Protein AF-A0A1Z8VWN0-F1 (afdb_monomer_lite)

Secondary structure (DSSP, 8-state):
---EEEEEEEEESS-EEEPPGGGTTTB-GGG-EEEEEE-SS---EEEEE-GGGTEEEEEETT----EEEEEEEEEBTT--

Sequence (80 aa):
MCHKHHFSGTVTVDGIIELPDSWYGKIKPETINVQLTPLDTF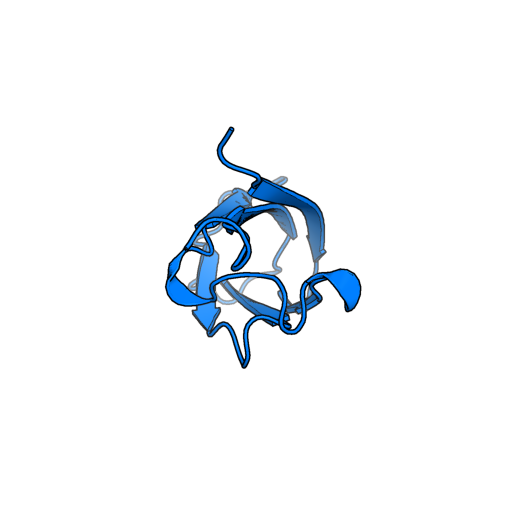QELFVKEIPYGRKVIVRNNSGGVIKAHFDVAAESIEDA

pLDDT: mean 86.02, std 8.82, range [50.12, 94.44]

Foldseek 3Di:
DFDKDKDKDKDWAQQKDFDDPVCQVWFDLVFKDKDKAAPPDDFQKDFPDCPNVGMTRIDTPVNDIGIIIMMIMTTTPVVD

Structure (mmCIF, N/CA/C/O backbone):
data_AF-A0A1Z8VWN0-F1
#
_entry.id   AF-A0A1Z8VWN0-F1
#
loop_
_atom_site.group_PDB
_atom_site.id
_atom_site.type_symbol
_atom_site.label_atom_id
_atom_site.label_alt_id
_atom_site.label_comp_id
_atom_site.label_asym_id
_atom_site.label_entity_id
_atom_site.label_seq_id
_atom_site.pdbx_PDB_ins_code
_atom_site.Cartn_x
_atom_site.Cartn_y
_atom_site.Cartn_z
_atom_site.occupancy
_atom_site.B_iso_or_equiv
_atom_site.auth_seq_id
_atom_site.auth_comp_id
_atom_site.auth_asym_id
_atom_site.auth_atom_id
_atom_site.pdbx_PDB_model_num
ATOM 1 N N . MET A 1 1 ? 7.723 11.339 -24.045 1.00 50.12 1 MET A N 1
ATOM 2 C CA . MET A 1 1 ? 6.676 11.624 -23.040 1.00 50.12 1 MET A CA 1
ATOM 3 C C . MET A 1 1 ? 6.800 10.506 -22.029 1.00 50.12 1 MET A C 1
ATOM 5 O O . MET A 1 1 ? 6.715 9.371 -22.457 1.00 50.12 1 MET A O 1
ATOM 9 N N . CYS A 1 2 ? 7.077 10.790 -20.756 1.00 56.47 2 CYS A N 1
ATOM 10 C CA . CYS A 1 2 ? 7.293 9.736 -19.762 1.00 56.47 2 CYS A CA 1
ATOM 11 C C . CYS A 1 2 ? 5.985 8.950 -19.561 1.00 56.47 2 CYS A C 1
ATOM 13 O O . CYS A 1 2 ? 5.025 9.471 -18.988 1.00 56.47 2 CYS A O 1
ATOM 15 N N . HIS A 1 3 ? 5.914 7.732 -20.098 1.00 66.81 3 HIS A N 1
ATOM 16 C CA . HIS A 1 3 ? 4.759 6.856 -19.937 1.00 66.81 3 HIS A CA 1
ATOM 17 C C . HIS A 1 3 ? 4.796 6.237 -18.537 1.00 66.81 3 HIS A C 1
ATOM 19 O O . HIS A 1 3 ? 5.633 5.380 -18.239 1.00 66.81 3 HIS A O 1
ATOM 25 N N . LYS A 1 4 ? 3.892 6.691 -17.664 1.00 80.38 4 LYS A N 1
ATOM 26 C CA . LYS A 1 4 ? 3.721 6.164 -16.307 1.00 80.38 4 LYS A CA 1
ATOM 27 C C . LYS A 1 4 ? 2.458 5.327 -16.236 1.00 80.38 4 LYS A C 1
ATOM 29 O O . LYS A 1 4 ? 1.395 5.758 -16.680 1.00 80.38 4 LYS A O 1
ATOM 34 N N . HIS A 1 5 ? 2.581 4.143 -15.660 1.00 85.88 5 HIS A N 1
ATOM 35 C CA . HIS A 1 5 ? 1.438 3.330 -15.303 1.00 85.88 5 HIS A CA 1
ATOM 36 C C . HIS A 1 5 ? 0.905 3.780 -13.944 1.00 85.88 5 HIS A C 1
ATOM 38 O O . HIS A 1 5 ? 1.678 4.013 -13.016 1.00 85.88 5 HIS A O 1
ATOM 44 N N . HIS A 1 6 ? -0.416 3.912 -13.844 1.00 90.25 6 HIS A N 1
ATOM 45 C CA . HIS A 1 6 ? -1.116 4.351 -12.641 1.00 90.25 6 HIS A CA 1
ATOM 46 C C . HIS A 1 6 ? -2.190 3.332 -12.257 1.00 90.25 6 HIS A C 1
ATOM 48 O O . HIS A 1 6 ? -2.902 2.825 -13.127 1.00 90.25 6 HIS A O 1
ATOM 54 N N . PHE A 1 7 ? -2.251 2.980 -10.976 1.00 91.81 7 PHE A N 1
ATOM 55 C CA . PHE A 1 7 ? -3.202 2.027 -10.418 1.00 91.81 7 PHE A CA 1
ATOM 56 C C . PHE A 1 7 ? -3.591 2.458 -9.007 1.00 91.81 7 PHE A C 1
ATOM 58 O O . PHE A 1 7 ? -2.750 2.506 -8.113 1.00 91.81 7 PHE A O 1
ATOM 65 N N . SER A 1 8 ? -4.869 2.751 -8.796 1.00 93.50 8 SER A N 1
ATOM 66 C CA . SER A 1 8 ? -5.397 3.161 -7.498 1.00 93.50 8 SER A CA 1
ATOM 67 C C . SER A 1 8 ? -6.584 2.303 -7.083 1.00 93.50 8 SER A C 1
ATOM 69 O O . SER A 1 8 ? -7.236 1.649 -7.901 1.00 93.50 8 SER A O 1
ATOM 71 N N . GLY A 1 9 ? -6.856 2.282 -5.784 1.00 93.06 9 GLY A N 1
ATOM 72 C CA . GLY A 1 9 ? -7.927 1.477 -5.224 1.00 93.06 9 GLY A CA 1
ATOM 73 C C . GLY A 1 9 ? -7.980 1.558 -3.709 1.00 93.06 9 GLY A C 1
ATOM 74 O O . GLY A 1 9 ? -7.358 2.410 -3.079 1.00 93.06 9 GLY A O 1
ATOM 75 N N . THR A 1 10 ? -8.750 0.665 -3.103 1.00 92.06 10 THR A N 1
ATOM 76 C CA . THR A 1 10 ? -8.859 0.543 -1.648 1.00 92.06 10 THR A CA 1
ATOM 77 C C . THR A 1 10 ? -8.377 -0.821 -1.192 1.00 92.06 10 THR A C 1
ATOM 79 O O . THR A 1 10 ? -8.677 -1.841 -1.805 1.00 9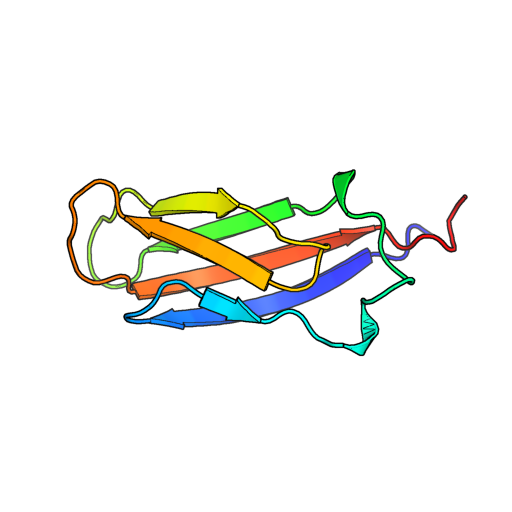2.06 10 THR A O 1
ATOM 82 N N . VAL A 1 11 ? -7.627 -0.834 -0.092 1.00 90.06 11 VAL A N 1
ATOM 83 C CA . VAL A 1 11 ? -7.140 -2.052 0.552 1.00 90.06 11 VAL A CA 1
ATOM 84 C C . VAL A 1 11 ? -7.752 -2.178 1.940 1.00 90.06 11 VAL A C 1
ATOM 86 O O . VAL A 1 11 ? -7.842 -1.203 2.695 1.00 90.06 11 VAL A O 1
ATOM 89 N N . THR A 1 12 ? -8.183 -3.392 2.270 1.00 88.19 12 THR A N 1
ATOM 90 C CA . THR A 1 12 ? -8.834 -3.705 3.543 1.00 88.19 12 THR A CA 1
ATOM 91 C C . THR A 1 12 ? -8.324 -5.017 4.119 1.00 88.19 12 THR A C 1
ATOM 93 O O . THR A 1 12 ? -8.021 -5.930 3.357 1.00 88.19 12 THR A O 1
ATOM 96 N N . VAL A 1 13 ? -8.319 -5.127 5.451 1.00 80.69 13 VAL A N 1
ATOM 97 C CA . VAL A 1 13 ? -8.097 -6.357 6.243 1.00 80.69 13 VAL A CA 1
ATOM 98 C C . VAL A 1 13 ? -6.698 -6.969 6.094 1.00 80.69 13 VAL A C 1
ATOM 100 O O . VAL A 1 13 ? -5.926 -6.929 7.047 1.00 80.69 13 VAL A O 1
ATOM 103 N N . ASP A 1 14 ? -6.352 -7.489 4.918 1.00 82.50 14 ASP A N 1
ATOM 104 C CA . ASP A 1 14 ? -5.108 -8.225 4.661 1.00 82.50 14 ASP A CA 1
ATOM 105 C C . ASP A 1 14 ? -3.924 -7.322 4.290 1.00 82.50 14 ASP A C 1
ATOM 107 O O . ASP 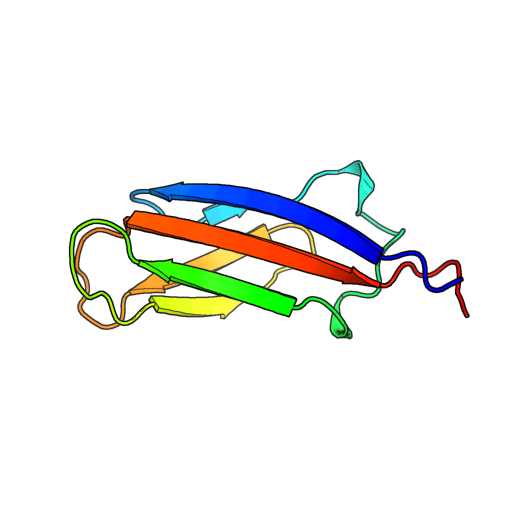A 1 14 ? -2.767 -7.723 4.420 1.00 82.50 14 ASP A O 1
ATOM 111 N N . GLY A 1 15 ? -4.191 -6.094 3.830 1.00 87.56 15 GLY A N 1
ATOM 112 C CA . GLY A 1 15 ? -3.133 -5.175 3.396 1.00 87.56 15 GLY A CA 1
ATOM 113 C C . GLY A 1 15 ? -2.425 -5.617 2.110 1.00 87.56 15 GLY A C 1
ATOM 114 O O . GLY A 1 15 ? -1.356 -5.106 1.801 1.00 87.56 15 GLY A O 1
ATOM 115 N N . ILE A 1 16 ? -2.984 -6.567 1.359 1.00 90.94 16 ILE A N 1
ATOM 116 C CA . ILE A 1 16 ? -2.397 -7.061 0.111 1.00 90.94 16 ILE A CA 1
ATOM 117 C C . ILE A 1 16 ? -3.028 -6.309 -1.058 1.00 90.94 16 ILE A C 1
ATOM 119 O O . ILE A 1 16 ? -4.239 -6.364 -1.256 1.00 90.94 16 ILE A O 1
ATOM 123 N N . ILE A 1 17 ? -2.198 -5.621 -1.837 1.00 91.25 17 ILE A N 1
ATOM 124 C CA . ILE A 1 17 ? -2.594 -4.959 -3.080 1.00 91.25 17 ILE A CA 1
ATOM 125 C C . ILE A 1 17 ? -2.003 -5.764 -4.232 1.00 91.25 17 ILE A C 1
ATOM 127 O O . ILE A 1 17 ? -0.782 -5.882 -4.351 1.00 91.25 17 ILE A O 1
ATOM 131 N N . GLU A 1 18 ? -2.858 -6.329 -5.074 1.00 90.25 18 GLU A N 1
ATOM 132 C CA . GLU A 1 18 ? -2.436 -7.051 -6.274 1.00 90.25 18 GLU A CA 1
ATOM 133 C C . GLU A 1 18 ? -2.368 -6.076 -7.448 1.00 90.25 18 GLU A C 1
ATOM 135 O O . GLU A 1 18 ? -3.350 -5.412 -7.779 1.00 90.25 18 GLU A O 1
ATOM 140 N N . LEU A 1 19 ? -1.181 -5.951 -8.042 1.00 89.44 19 LEU A N 1
ATOM 141 C CA . LEU A 1 19 ? -0.966 -5.107 -9.208 1.00 89.44 19 LEU A CA 1
ATOM 142 C C . LEU A 1 19 ? -1.463 -5.828 -10.469 1.00 89.44 19 LEU A C 1
ATOM 144 O O . LEU A 1 19 ? -1.401 -7.059 -10.530 1.00 89.44 19 LEU A O 1
ATOM 148 N N . PRO A 1 20 ? -1.922 -5.091 -11.495 1.00 88.25 20 PRO A N 1
ATOM 149 C CA . PRO A 1 20 ? -2.410 -5.697 -12.729 1.00 88.25 20 PRO A CA 1
ATOM 150 C C . PRO A 1 20 ? -1.326 -6.518 -13.437 1.00 88.25 20 PRO A C 1
ATOM 152 O O . PRO A 1 20 ? -0.206 -6.037 -13.622 1.00 88.25 20 PRO A O 1
ATOM 155 N N . ASP A 1 21 ? -1.677 -7.700 -13.955 1.00 85.56 21 ASP A N 1
ATOM 156 C CA . ASP A 1 21 ? -0.755 -8.540 -14.739 1.00 85.56 21 ASP A CA 1
ATOM 157 C C . ASP A 1 21 ? -0.150 -7.805 -15.944 1.00 85.56 21 ASP A C 1
ATOM 159 O O . ASP A 1 21 ? 0.981 -8.074 -16.341 1.00 85.56 21 ASP A O 1
ATOM 163 N N . SER A 1 22 ? -0.864 -6.816 -16.491 1.00 83.12 22 SER A N 1
ATOM 164 C CA . SER A 1 22 ? -0.396 -5.959 -17.586 1.00 83.12 22 SER A CA 1
ATOM 165 C C . SER A 1 22 ? 0.912 -5.220 -17.286 1.00 83.12 22 SER A C 1
ATOM 167 O O . SER A 1 22 ? 1.592 -4.818 -18.227 1.00 83.12 22 SER A O 1
ATOM 169 N N . TRP A 1 23 ? 1.252 -5.008 -16.010 1.00 85.75 23 TRP A N 1
ATOM 170 C CA . TRP A 1 23 ? 2.479 -4.329 -15.583 1.00 85.75 23 TRP A CA 1
ATOM 171 C C . TRP A 1 23 ? 3.684 -5.276 -15.572 1.00 85.75 23 TRP A C 1
ATOM 173 O O . TRP A 1 23 ? 4.832 -4.831 -15.652 1.00 85.75 23 TRP A O 1
ATOM 183 N N . TYR A 1 24 ? 3.446 -6.588 -15.508 1.00 82.94 24 TYR A N 1
ATOM 184 C CA . TYR A 1 24 ? 4.510 -7.573 -15.426 1.00 82.94 24 TYR A CA 1
ATOM 185 C C . TYR A 1 24 ? 5.410 -7.526 -16.667 1.00 82.94 24 TYR A C 1
ATOM 187 O O . TYR A 1 24 ? 4.959 -7.720 -17.793 1.00 82.94 24 TYR A O 1
ATOM 195 N N . GLY A 1 25 ? 6.700 -7.256 -16.449 1.00 82.06 25 GLY A N 1
ATOM 196 C CA . GLY A 1 25 ? 7.690 -7.132 -17.522 1.00 82.06 25 GLY A CA 1
ATOM 197 C C . GLY A 1 25 ? 7.585 -5.849 -18.353 1.00 82.06 25 GLY A C 1
ATOM 198 O O . GLY A 1 25 ? 8.310 -5.728 -19.334 1.00 82.06 25 GLY A O 1
ATOM 199 N N . LYS A 1 26 ? 6.713 -4.901 -17.975 1.00 84.38 26 LYS A N 1
ATOM 200 C CA . LYS A 1 26 ? 6.562 -3.597 -18.648 1.00 84.38 26 LYS A CA 1
ATOM 201 C C . LYS A 1 26 ? 6.923 -2.402 -17.778 1.00 84.38 26 LYS A C 1
ATOM 203 O O . LYS A 1 26 ? 7.178 -1.337 -18.325 1.00 84.38 26 LYS A O 1
ATOM 208 N N . ILE A 1 27 ? 6.970 -2.561 -16.456 1.00 87.38 27 ILE A N 1
ATOM 209 C CA . ILE A 1 27 ? 7.348 -1.494 -15.520 1.00 87.38 27 ILE A CA 1
ATOM 210 C C . ILE A 1 27 ? 8.725 -1.726 -14.902 1.00 87.38 27 ILE A C 1
ATOM 212 O O . ILE A 1 27 ? 9.153 -2.868 -14.736 1.00 87.38 27 ILE A O 1
ATOM 216 N N . LYS A 1 28 ? 9.398 -0.644 -14.511 1.00 86.62 28 LYS A N 1
ATOM 217 C CA . LYS A 1 28 ? 10.625 -0.688 -13.711 1.00 86.62 28 LYS A CA 1
ATOM 218 C C . LYS A 1 28 ? 10.240 -0.845 -12.229 1.00 86.62 28 LYS A C 1
ATOM 220 O O . LYS A 1 28 ? 9.642 0.070 -11.669 1.00 86.62 28 LYS A O 1
ATOM 225 N N . PRO A 1 29 ? 10.560 -1.970 -11.559 1.00 83.94 29 PRO A N 1
ATOM 226 C CA . PRO A 1 29 ? 10.135 -2.191 -10.173 1.00 83.94 29 PRO A CA 1
ATOM 227 C C . PRO A 1 29 ? 10.740 -1.192 -9.179 1.00 83.94 29 PRO A C 1
ATOM 229 O O . PRO A 1 29 ? 10.138 -0.899 -8.153 1.00 83.94 29 PRO A O 1
ATOM 232 N N . GLU A 1 30 ? 11.923 -0.658 -9.489 1.00 84.62 30 GLU A N 1
ATOM 233 C CA . GLU A 1 30 ? 12.635 0.326 -8.665 1.00 84.62 30 GLU A CA 1
ATOM 234 C C . GLU A 1 30 ? 11.969 1.710 -8.636 1.00 84.62 30 GLU A C 1
ATOM 236 O O . GLU A 1 30 ? 12.217 2.487 -7.720 1.00 84.62 30 GLU A O 1
ATOM 241 N N . THR A 1 31 ? 11.114 2.018 -9.616 1.00 88.06 31 THR A N 1
ATOM 242 C CA . THR A 1 31 ? 10.436 3.318 -9.732 1.00 88.06 31 THR A CA 1
ATOM 243 C C . THR A 1 31 ? 9.007 3.285 -9.192 1.00 88.06 31 THR A C 1
ATOM 245 O O . THR A 1 31 ? 8.286 4.279 -9.295 1.00 88.06 31 THR A O 1
ATOM 248 N N . ILE A 1 32 ? 8.585 2.151 -8.615 1.00 88.75 32 ILE A N 1
ATOM 249 C CA . ILE A 1 32 ? 7.258 2.001 -8.022 1.00 88.75 32 ILE A CA 1
ATOM 250 C C . ILE A 1 32 ? 7.143 2.948 -6.826 1.00 88.75 32 ILE A C 1
ATOM 252 O O . ILE A 1 32 ? 7.791 2.771 -5.796 1.00 88.75 32 ILE A O 1
ATOM 256 N N . ASN A 1 33 ? 6.255 3.925 -6.951 1.00 90.69 33 ASN A N 1
ATOM 257 C CA . ASN A 1 33 ? 5.819 4.775 -5.861 1.00 90.69 33 ASN A CA 1
ATOM 258 C C . ASN A 1 33 ? 4.461 4.285 -5.358 1.00 90.69 33 ASN A C 1
ATOM 260 O O . ASN A 1 33 ? 3.543 4.086 -6.151 1.00 90.69 33 ASN A O 1
ATOM 264 N N . VAL A 1 34 ? 4.332 4.126 -4.042 1.00 91.75 34 VAL A N 1
ATOM 265 C CA . VAL A 1 34 ? 3.078 3.750 -3.385 1.00 91.75 34 VAL A CA 1
ATOM 266 C C . VAL A 1 34 ? 2.726 4.837 -2.384 1.00 91.75 34 VAL A C 1
ATOM 268 O O . VAL A 1 34 ? 3.484 5.097 -1.451 1.00 91.75 34 VAL A O 1
ATOM 271 N N . GLN A 1 35 ? 1.570 5.461 -2.560 1.00 92.56 35 GLN A N 1
ATOM 272 C CA . GLN A 1 35 ? 0.980 6.362 -1.580 1.00 92.56 35 GLN A CA 1
ATOM 273 C C . GLN A 1 35 ? -0.189 5.670 -0.896 1.00 92.56 35 GLN A C 1
ATOM 275 O O . GLN A 1 35 ? -1.027 5.051 -1.547 1.00 92.56 35 GLN A O 1
ATOM 280 N N . LEU A 1 36 ? -0.236 5.770 0.429 1.00 91.81 36 LEU A N 1
ATOM 281 C CA . LEU A 1 36 ? -1.269 5.168 1.263 1.00 91.81 36 LEU A CA 1
ATOM 282 C C . LEU A 1 36 ? -1.951 6.276 2.055 1.00 91.81 36 LEU A C 1
ATOM 284 O O . LEU A 1 36 ? -1.295 7.031 2.766 1.00 91.81 36 LEU A O 1
ATOM 288 N N . THR A 1 37 ? -3.270 6.369 1.940 1.00 92.62 37 THR A N 1
ATOM 289 C CA . THR A 1 37 ? -4.091 7.302 2.714 1.00 92.62 37 THR A CA 1
ATOM 290 C C . THR A 1 37 ? -5.020 6.503 3.623 1.00 92.62 37 THR A C 1
ATOM 292 O O . THR A 1 37 ? -5.938 5.849 3.117 1.00 92.62 37 THR A O 1
ATOM 295 N N . PRO A 1 38 ? -4.795 6.515 4.950 1.00 91.00 38 PRO A N 1
ATOM 296 C CA . PRO A 1 38 ? -5.698 5.888 5.909 1.00 91.00 38 PRO A CA 1
ATOM 297 C C . PRO A 1 38 ? -7.127 6.417 5.765 1.00 91.00 38 PRO A C 1
ATOM 299 O O . PRO A 1 38 ? -7.338 7.609 5.547 1.00 91.00 38 PRO A O 1
ATOM 302 N N . LEU A 1 39 ? -8.107 5.528 5.910 1.00 89.25 39 LEU A N 1
ATOM 303 C CA . LEU A 1 39 ? -9.529 5.867 5.914 1.00 89.25 39 LEU A CA 1
ATOM 304 C C . LEU A 1 39 ? -10.128 5.603 7.302 1.00 89.25 39 LEU A C 1
ATOM 306 O O . LEU A 1 39 ? -9.721 4.663 7.985 1.00 89.25 39 LEU A O 1
ATOM 310 N N . ASP A 1 40 ? -11.112 6.422 7.684 1.00 87.19 40 ASP A N 1
ATOM 311 C CA . ASP A 1 40 ? -11.820 6.452 8.980 1.00 87.19 40 ASP A CA 1
ATOM 312 C C . ASP A 1 40 ? -10.974 6.860 10.192 1.00 87.19 40 ASP A C 1
ATOM 314 O O . ASP A 1 40 ? -11.315 7.813 10.891 1.00 87.19 40 ASP A O 1
ATOM 318 N N . THR A 1 41 ? -9.875 6.160 10.454 1.00 84.00 41 THR A N 1
ATOM 319 C CA . THR A 1 41 ? -9.018 6.390 11.622 1.00 84.00 41 THR A CA 1
ATOM 320 C C . THR A 1 41 ? -7.558 6.515 11.225 1.00 84.00 41 THR A C 1
ATOM 322 O O . THR A 1 41 ? -7.111 5.976 10.209 1.00 84.00 41 THR A O 1
ATOM 325 N N . PHE A 1 42 ? -6.800 7.235 12.054 1.00 85.94 42 PHE A N 1
ATOM 326 C CA . PHE A 1 42 ? -5.354 7.309 11.911 1.00 85.94 42 PHE A CA 1
ATOM 327 C C . PHE A 1 42 ? -4.745 5.907 12.042 1.00 85.94 42 PHE A C 1
ATOM 329 O O . PHE A 1 42 ? -5.013 5.191 13.007 1.00 85.94 42 PHE A O 1
ATOM 336 N N . GLN A 1 43 ? -3.935 5.527 11.057 1.00 87.06 43 GLN A N 1
ATOM 337 C CA . GLN A 1 43 ? -3.257 4.238 10.987 1.00 87.06 43 GLN A CA 1
ATOM 338 C C . GLN A 1 43 ? -1.812 4.471 10.541 1.00 87.06 43 GLN A C 1
ATOM 340 O O . GLN A 1 43 ? -1.565 5.172 9.560 1.00 87.06 43 GLN A O 1
ATOM 345 N N . GLU A 1 44 ? -0.859 3.854 11.236 1.00 89.12 44 GLU A N 1
ATOM 346 C CA . GLU A 1 44 ? 0.566 3.891 10.893 1.00 89.12 44 GLU A CA 1
ATOM 347 C C . GLU A 1 44 ? 0.870 2.826 9.831 1.00 89.12 44 GLU A C 1
ATOM 349 O O . GLU A 1 44 ? 1.365 1.732 10.125 1.00 89.12 44 GLU A O 1
ATOM 354 N N . LEU A 1 45 ? 0.481 3.123 8.590 1.00 90.69 45 LEU A N 1
ATOM 355 C CA . LEU A 1 45 ? 0.612 2.208 7.460 1.00 90.69 45 LEU A CA 1
ATOM 356 C C . LEU A 1 45 ? 1.973 2.346 6.783 1.00 90.69 45 LEU A C 1
ATOM 358 O O . LEU A 1 45 ? 2.445 3.454 6.538 1.00 90.69 45 LEU A O 1
ATOM 362 N N . PHE A 1 46 ? 2.569 1.214 6.419 1.00 90.62 46 PHE A N 1
ATOM 363 C CA . PHE A 1 46 ? 3.819 1.170 5.666 1.00 90.62 46 PHE A CA 1
ATOM 364 C C . PHE A 1 46 ? 3.841 0.004 4.677 1.00 90.62 46 PHE A C 1
ATOM 366 O O . PHE A 1 46 ? 3.194 -1.028 4.879 1.00 90.62 46 PHE A O 1
ATOM 373 N N . VAL A 1 47 ? 4.614 0.160 3.602 1.00 92.00 47 VAL A N 1
ATOM 374 C CA . VAL A 1 47 ? 4.880 -0.917 2.644 1.00 92.00 47 VAL A CA 1
ATOM 375 C C . VAL A 1 47 ? 5.969 -1.822 3.217 1.00 92.00 47 VAL A C 1
ATOM 377 O O . VAL A 1 47 ? 7.084 -1.375 3.465 1.00 92.00 47 VAL A O 1
ATOM 380 N N . LYS A 1 48 ? 5.644 -3.097 3.442 1.00 91.06 48 LYS A N 1
ATOM 381 C CA . LYS A 1 48 ? 6.574 -4.118 3.937 1.00 91.06 48 LYS A CA 1
ATOM 382 C C . LYS A 1 48 ? 7.476 -4.645 2.823 1.00 91.06 48 LYS A C 1
ATOM 384 O O . LYS A 1 48 ? 8.682 -4.744 3.010 1.00 91.06 48 LYS A O 1
ATOM 389 N N . GLU A 1 49 ? 6.888 -5.037 1.697 1.00 91.19 49 GLU A N 1
ATOM 390 C CA . GLU A 1 49 ? 7.620 -5.564 0.543 1.00 91.19 49 GLU A CA 1
ATOM 391 C C . GLU A 1 49 ? 6.800 -5.439 -0.743 1.00 91.19 49 GLU A C 1
ATOM 393 O O . GLU A 1 49 ? 5.567 -5.359 -0.711 1.00 91.19 49 GLU A O 1
ATOM 398 N N . ILE A 1 50 ? 7.508 -5.460 -1.873 1.00 89.31 50 ILE A N 1
ATOM 399 C CA . ILE A 1 50 ? 6.930 -5.456 -3.218 1.00 89.31 50 ILE A CA 1
ATOM 400 C C . ILE A 1 50 ? 7.500 -6.653 -3.998 1.00 89.31 50 ILE A C 1
ATOM 402 O O . ILE A 1 50 ? 8.445 -6.499 -4.778 1.00 89.31 50 ILE A O 1
ATOM 406 N N . PRO A 1 51 ? 6.996 -7.879 -3.779 1.00 85.81 51 PRO A N 1
ATOM 407 C CA . PRO A 1 51 ? 7.529 -9.063 -4.437 1.00 85.81 51 PRO A CA 1
ATOM 408 C C . PRO A 1 51 ? 7.293 -8.997 -5.949 1.00 85.81 51 PRO A C 1
ATOM 410 O O . PRO A 1 51 ? 6.156 -8.910 -6.428 1.00 85.81 51 PRO A O 1
ATOM 413 N N . TYR A 1 52 ? 8.394 -9.059 -6.703 1.00 80.38 52 TYR A N 1
ATOM 414 C CA . TYR A 1 52 ? 8.429 -9.127 -8.169 1.00 80.38 52 TYR A CA 1
ATOM 415 C C . TYR A 1 52 ? 7.658 -8.011 -8.900 1.00 80.38 52 TYR A C 1
ATOM 417 O O . TYR A 1 52 ? 7.280 -8.196 -10.056 1.00 80.38 52 TYR A O 1
ATOM 425 N N . GLY A 1 53 ? 7.372 -6.881 -8.239 1.00 79.12 53 GLY A N 1
ATOM 426 C CA . GLY A 1 53 ? 6.545 -5.817 -8.820 1.00 79.12 53 GLY A CA 1
ATOM 427 C C . GLY A 1 53 ? 5.109 -6.254 -9.142 1.00 79.12 53 GLY A C 1
ATOM 428 O O . GLY A 1 53 ? 4.475 -5.651 -10.001 1.00 79.12 53 GLY A O 1
ATOM 429 N N . ARG A 1 54 ? 4.604 -7.321 -8.503 1.00 85.06 54 ARG A N 1
ATOM 430 C CA . ARG A 1 54 ? 3.252 -7.867 -8.736 1.00 85.06 54 ARG A CA 1
ATOM 431 C C . ARG A 1 54 ? 2.301 -7.652 -7.574 1.00 85.06 54 ARG A C 1
ATOM 433 O O . ARG A 1 54 ? 1.092 -7.625 -7.762 1.00 85.06 54 ARG A O 1
ATOM 440 N N . LYS A 1 55 ? 2.833 -7.565 -6.361 1.00 90.19 55 LYS A N 1
ATOM 441 C CA . LYS A 1 55 ? 2.036 -7.340 -5.159 1.00 90.19 55 LYS A CA 1
ATOM 442 C C . LYS A 1 55 ? 2.714 -6.283 -4.322 1.00 90.19 55 LYS A C 1
ATOM 444 O O . LYS A 1 55 ? 3.937 -6.216 -4.304 1.00 90.19 55 LYS A O 1
ATOM 449 N N . VAL A 1 56 ? 1.922 -5.489 -3.624 1.00 91.00 56 VAL A N 1
ATOM 450 C CA . VAL A 1 56 ? 2.392 -4.573 -2.592 1.00 91.00 56 VAL A CA 1
ATOM 451 C C . VAL A 1 56 ? 1.799 -5.061 -1.282 1.00 91.00 56 VAL A C 1
ATOM 453 O O . VAL A 1 56 ? 0.581 -5.163 -1.140 1.00 91.00 56 VAL A O 1
ATOM 456 N N . ILE A 1 57 ? 2.667 -5.411 -0.337 1.00 91.81 57 ILE A N 1
ATOM 457 C CA . ILE A 1 57 ? 2.251 -5.853 0.991 1.00 91.81 57 ILE A CA 1
ATOM 458 C C . ILE A 1 57 ? 2.329 -4.656 1.926 1.00 91.81 57 ILE A C 1
ATOM 460 O O . ILE A 1 57 ? 3.412 -4.163 2.229 1.00 91.81 57 ILE A O 1
ATOM 464 N N . VAL A 1 58 ? 1.178 -4.213 2.406 1.00 91.94 58 VAL A N 1
ATOM 465 C CA . VAL A 1 58 ? 1.016 -3.134 3.377 1.00 91.94 58 VAL A CA 1
ATOM 466 C C . VAL A 1 58 ? 0.802 -3.733 4.759 1.00 91.94 58 VAL A C 1
ATOM 468 O O . VAL A 1 58 ? 0.111 -4.738 4.929 1.00 91.94 58 VAL A O 1
ATOM 471 N N . ARG A 1 59 ? 1.399 -3.114 5.773 1.00 91.12 59 ARG A N 1
ATOM 472 C CA . ARG A 1 59 ? 1.208 -3.476 7.177 1.00 91.12 59 ARG A CA 1
ATOM 473 C C . ARG A 1 59 ? 0.869 -2.246 8.005 1.00 91.12 59 ARG A C 1
ATOM 475 O O . ARG A 1 59 ? 1.217 -1.127 7.644 1.00 91.12 59 ARG A O 1
ATOM 482 N N . ASN A 1 60 ? 0.183 -2.488 9.116 1.00 91.00 60 ASN A N 1
ATOM 483 C CA . ASN A 1 60 ? -0.103 -1.494 10.142 1.00 91.00 60 ASN A CA 1
ATOM 484 C C . ASN A 1 60 ? 0.777 -1.790 11.358 1.00 91.00 60 ASN A C 1
ATOM 486 O O . ASN A 1 60 ? 0.715 -2.894 11.903 1.00 91.00 60 ASN A O 1
ATOM 490 N N . ASN A 1 61 ? 1.587 -0.817 11.775 1.00 88.75 61 ASN A N 1
ATOM 491 C CA . ASN A 1 61 ? 2.478 -0.955 12.928 1.00 88.75 61 ASN A CA 1
ATOM 492 C C . ASN A 1 61 ? 1.712 -1.190 14.245 1.00 88.75 61 ASN A C 1
ATOM 494 O O . ASN A 1 61 ? 2.160 -1.939 15.106 1.00 88.75 61 ASN A O 1
ATOM 498 N N . SER A 1 62 ? 0.514 -0.616 14.372 1.00 85.81 62 SER A N 1
ATOM 499 C CA . SER A 1 62 ? -0.332 -0.719 15.566 1.00 85.81 62 SER A CA 1
ATOM 500 C C . SER A 1 62 ? -1.051 -2.077 15.691 1.00 85.81 62 SER A C 1
ATOM 502 O O . SER A 1 62 ? -1.708 -2.347 16.692 1.00 85.81 62 SER A O 1
ATOM 504 N N . GLY A 1 63 ? -0.958 -2.952 14.678 1.00 80.00 63 GLY A N 1
ATOM 505 C CA . GLY A 1 63 ? -1.630 -4.261 14.670 1.00 80.00 63 GLY A CA 1
ATOM 506 C C . GLY A 1 63 ? -3.157 -4.197 14.520 1.00 80.00 63 GLY A C 1
ATOM 507 O O . GLY A 1 63 ? -3.828 -5.222 14.614 1.00 80.00 63 GLY A O 1
ATOM 508 N N . GLY A 1 64 ? -3.707 -3.003 14.286 1.00 82.81 64 GLY A N 1
ATOM 509 C CA . GLY A 1 64 ? -5.126 -2.785 14.026 1.00 82.81 64 GLY A CA 1
ATOM 510 C C . GLY A 1 64 ? -5.549 -3.149 12.602 1.00 82.81 64 GLY A C 1
ATOM 511 O O . GLY A 1 64 ? -4.735 -3.498 11.744 1.00 82.81 64 GLY A O 1
ATOM 512 N N . VAL A 1 65 ? -6.852 -3.028 12.349 1.00 85.31 65 VAL A N 1
ATOM 513 C CA . VAL A 1 65 ? -7.447 -3.263 11.027 1.00 85.31 65 VAL A CA 1
ATOM 514 C C . VAL A 1 65 ? -6.819 -2.316 10.004 1.00 85.31 65 VAL A C 1
ATOM 516 O O . VAL A 1 65 ? -6.623 -1.137 10.292 1.00 85.31 65 VAL A O 1
ATOM 519 N N . ILE A 1 66 ? -6.513 -2.828 8.812 1.00 88.25 66 ILE A N 1
ATOM 520 C CA . ILE A 1 66 ? -6.036 -2.007 7.697 1.00 88.25 66 ILE A CA 1
ATOM 521 C C . ILE A 1 66 ? -7.246 -1.537 6.899 1.00 88.25 66 ILE A C 1
ATOM 523 O O . ILE A 1 66 ? -8.035 -2.361 6.430 1.00 88.25 66 ILE A O 1
ATOM 527 N N . LYS A 1 67 ? -7.377 -0.221 6.726 1.00 91.56 67 LYS A N 1
ATOM 528 C CA . LYS A 1 67 ? -8.331 0.394 5.799 1.00 91.56 67 LYS A CA 1
ATOM 529 C C . LYS A 1 67 ? -7.719 1.652 5.198 1.00 91.56 67 LYS A C 1
ATOM 531 O O . LYS A 1 67 ? -7.568 2.655 5.895 1.00 91.56 67 LYS A O 1
ATOM 536 N N . ALA A 1 68 ? -7.360 1.598 3.919 1.00 91.88 68 ALA A N 1
ATOM 537 C CA . ALA A 1 68 ? -6.705 2.713 3.244 1.00 91.88 68 ALA A CA 1
ATOM 538 C C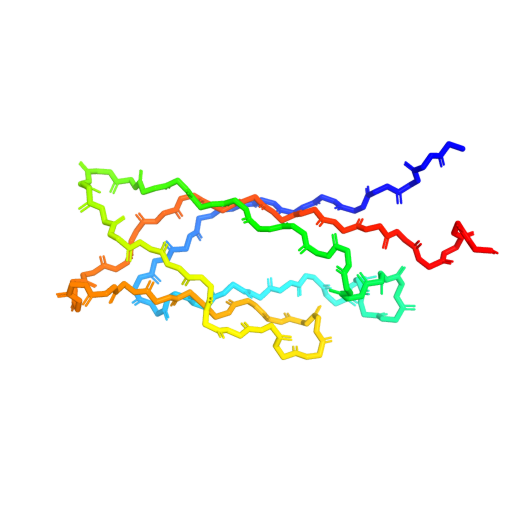 . ALA A 1 68 ? -7.020 2.772 1.754 1.00 91.88 68 ALA A C 1
ATOM 540 O O . ALA A 1 68 ? -7.258 1.749 1.110 1.00 91.88 68 ALA A O 1
ATOM 541 N N . HIS A 1 69 ? -6.980 3.984 1.211 1.00 94.44 69 HIS A N 1
ATOM 542 C CA . HIS A 1 69 ? -6.850 4.196 -0.220 1.00 94.44 69 HIS A CA 1
ATOM 543 C C . HIS A 1 69 ? -5.375 4.093 -0.599 1.00 94.44 69 HIS A C 1
ATOM 545 O O . HIS A 1 69 ? -4.515 4.593 0.130 1.00 94.44 69 HIS A O 1
ATOM 551 N N . PHE A 1 70 ? -5.082 3.444 -1.717 1.00 93.75 70 PHE A N 1
ATOM 552 C CA . PHE A 1 70 ? -3.734 3.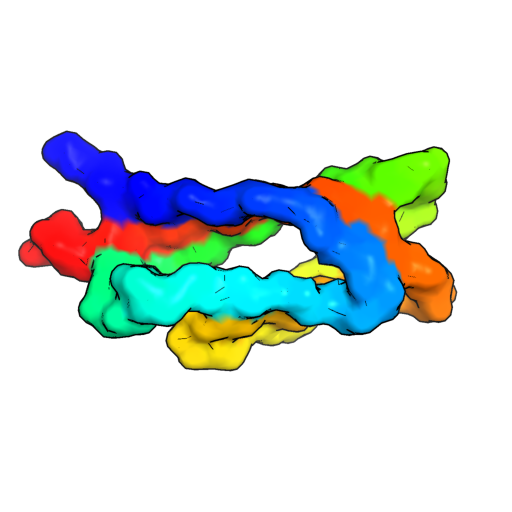345 -2.245 1.00 93.75 70 PHE A CA 1
ATOM 553 C C . PHE A 1 70 ? -3.668 3.944 -3.643 1.00 93.75 70 PHE A C 1
ATOM 555 O O . PHE A 1 70 ? -4.610 3.840 -4.428 1.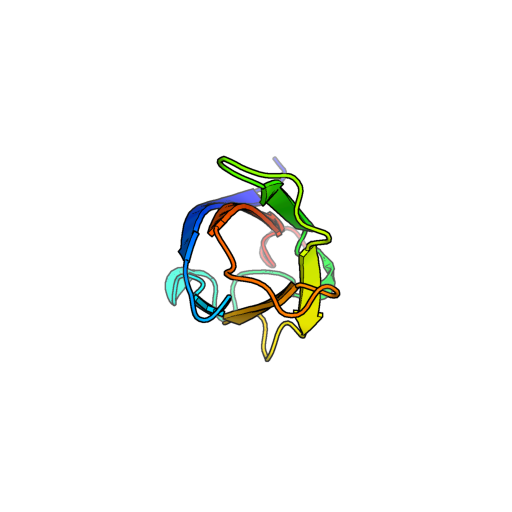00 93.75 70 PHE A O 1
ATOM 562 N N . ASP A 1 71 ? -2.519 4.523 -3.947 1.00 94.00 71 ASP A N 1
ATOM 563 C CA . ASP A 1 71 ? -2.173 5.033 -5.261 1.00 94.00 71 ASP A CA 1
ATOM 564 C C . ASP A 1 71 ? -0.787 4.505 -5.622 1.00 94.00 71 ASP A C 1
ATOM 566 O O . ASP A 1 71 ? 0.185 4.747 -4.903 1.00 94.00 71 ASP A O 1
ATOM 570 N N . VAL A 1 72 ? -0.713 3.707 -6.682 1.00 92.69 72 VAL A N 1
ATOM 571 C CA . VAL A 1 72 ? 0.523 3.109 -7.173 1.00 92.69 72 VAL A CA 1
ATOM 572 C C . VAL A 1 72 ? 0.841 3.703 -8.532 1.00 92.69 72 VAL A C 1
ATOM 574 O O . VAL A 1 72 ? 0.036 3.639 -9.461 1.00 92.69 72 VAL A O 1
ATOM 577 N N . ALA A 1 73 ? 2.048 4.236 -8.664 1.00 91.06 73 ALA A N 1
ATOM 578 C CA . ALA A 1 73 ? 2.576 4.735 -9.921 1.00 91.06 73 ALA A CA 1
ATOM 579 C C . ALA A 1 73 ? 3.926 4.084 -10.216 1.00 91.06 73 ALA A C 1
ATOM 581 O O . ALA A 1 73 ? 4.748 3.940 -9.315 1.00 91.06 73 ALA A O 1
ATOM 582 N N . ALA A 1 74 ? 4.169 3.710 -11.468 1.00 90.19 74 ALA A N 1
ATOM 583 C CA . ALA A 1 74 ? 5.439 3.133 -11.899 1.00 90.19 74 ALA A CA 1
ATOM 584 C C . ALA A 1 74 ? 5.820 3.617 -13.301 1.00 90.19 74 ALA A C 1
ATOM 586 O O . ALA A 1 74 ? 4.954 3.897 -14.133 1.00 90.19 74 ALA A O 1
ATOM 587 N N . GLU A 1 75 ? 7.119 3.708 -13.575 1.00 88.62 75 GLU A N 1
ATOM 588 C CA . GLU A 1 75 ? 7.619 4.066 -14.906 1.00 88.62 75 GLU A CA 1
ATOM 589 C C . GLU A 1 75 ? 7.720 2.835 -15.807 1.00 88.62 75 GLU A C 1
ATOM 591 O O . GLU A 1 75 ? 8.064 1.739 -15.355 1.00 88.62 75 GLU A O 1
ATOM 596 N N . SER A 1 76 ? 7.429 3.022 -17.092 1.00 84.06 76 SER A N 1
ATOM 597 C CA . SER A 1 76 ? 7.507 1.955 -18.092 1.00 84.06 76 SER A CA 1
ATOM 598 C C . SER A 1 76 ? 8.964 1.659 -18.475 1.00 84.06 76 SER A C 1
ATOM 600 O O . SER A 1 76 ? 9.820 2.544 -18.468 1.00 84.06 76 SER A O 1
ATOM 602 N N . ILE A 1 77 ? 9.259 0.410 -18.839 1.00 80.94 77 ILE A N 1
ATOM 603 C CA . ILE A 1 77 ? 10.575 -0.021 -19.339 1.00 80.94 77 ILE A CA 1
ATOM 604 C C . ILE A 1 77 ? 10.846 0.555 -20.735 1.00 80.94 77 ILE A C 1
ATOM 606 O O . ILE A 1 77 ? 11.999 0.799 -21.064 1.00 80.94 77 ILE A O 1
ATOM 610 N N . GLU A 1 78 ? 9.797 0.826 -21.518 1.00 68.88 78 GLU A N 1
ATOM 611 C CA . GLU A 1 78 ? 9.880 1.331 -22.899 1.00 68.88 78 GLU A CA 1
ATOM 612 C C . GLU A 1 78 ? 10.529 2.727 -23.025 1.00 68.88 78 GLU A C 1
ATOM 614 O O . GLU A 1 78 ? 10.879 3.134 -24.127 1.00 68.88 78 GLU A O 1
ATOM 619 N N . ASP A 1 79 ? 10.727 3.449 -21.917 1.00 58.78 79 ASP A N 1
ATOM 620 C CA . ASP A 1 79 ? 11.379 4.770 -21.866 1.00 58.78 79 ASP A CA 1
ATOM 621 C C . ASP A 1 79 ? 12.876 4.647 -21.472 1.00 58.78 79 ASP A C 1
ATOM 623 O O . ASP A 1 79 ? 13.374 5.391 -20.626 1.00 58.78 79 ASP A O 1
ATOM 627 N N . ALA A 1 80 ? 13.585 3.637 -21.998 1.00 51.72 80 ALA A N 1
ATOM 628 C CA . ALA A 1 80 ? 15.019 3.394 -21.769 1.00 51.72 80 ALA A CA 1
ATOM 629 C C . ALA A 1 80 ? 15.820 3.390 -23.077 1.00 51.72 80 ALA A C 1
ATOM 631 O O . ALA A 1 80 ? 15.357 2.757 -24.052 1.00 51.72 80 ALA A O 1
#

Radius of gyration: 13.16 Å; chains: 1; bounding box: 27×21×39 Å